Protein AF-A0A7V9DW45-F1 (afdb_monomer)

Foldseek 3Di:
DDPCPVVDPDDDPPPVVVVCVVVVHDDVVVVVVVVVVD

pLDDT: mean 93.64, std 5.85, range [67.5, 97.19]

Structure (mmCIF, N/CA/C/O backbone):
data_AF-A0A7V9DW45-F1
#
_entry.id   AF-A0A7V9DW45-F1
#
loop_
_atom_site.group_PDB
_atom_site.id
_atom_site.type_symbol
_atom_site.label_atom_id
_atom_site.label_alt_id
_atom_site.label_comp_id
_atom_site.label_asym_id
_atom_site.label_entity_id
_atom_site.label_seq_id
_atom_site.pdbx_PDB_ins_code
_atom_site.Cartn_x
_atom_site.Cartn_y
_atom_site.Cartn_z
_atom_site.occupancy
_atom_site.B_iso_or_equiv
_atom_site.auth_seq_id
_atom_site.auth_comp_id
_atom_site.auth_asym_id
_atom_site.auth_atom_id
_atom_site.pdbx_PDB_model_num
ATOM 1 N N . LYS A 1 1 ? -11.079 -2.835 17.063 1.00 67.50 1 LYS A N 1
ATOM 2 C CA . LYS A 1 1 ? -10.547 -1.859 18.050 1.00 67.50 1 LYS A CA 1
ATOM 3 C C . LYS A 1 1 ? -11.150 -0.456 17.901 1.00 67.50 1 LYS A C 1
ATOM 5 O O . LYS A 1 1 ? -11.459 0.103 18.934 1.00 67.50 1 LYS A O 1
ATOM 10 N N . TYR A 1 2 ? -11.394 0.085 16.693 1.00 91.75 2 TYR A N 1
ATOM 11 C CA . TYR A 1 2 ? -12.048 1.411 16.554 1.00 91.75 2 TYR A CA 1
ATOM 12 C C . TYR A 1 2 ? -13.115 1.532 15.446 1.00 91.75 2 TYR A C 1
ATOM 14 O O . TYR A 1 2 ? -13.752 2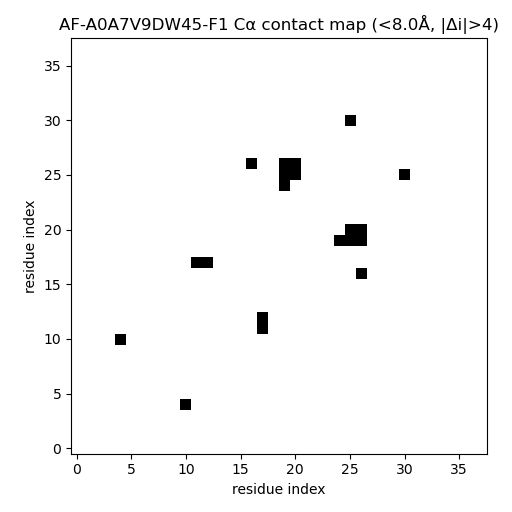.570 15.353 1.00 91.75 2 TYR A O 1
ATOM 22 N N . GLY A 1 3 ? -13.338 0.503 14.616 1.00 91.81 3 GLY A N 1
ATOM 23 C CA . GLY A 1 3 ? -14.428 0.510 13.621 1.00 91.81 3 GLY A CA 1
ATOM 24 C C . GLY A 1 3 ? -14.316 1.594 12.540 1.00 91.81 3 GLY A C 1
ATOM 25 O O . GLY A 1 3 ? -15.322 1.994 11.975 1.00 91.81 3 GLY A O 1
ATOM 26 N N . LEU A 1 4 ? -13.110 2.102 12.271 1.00 95.56 4 LEU A N 1
ATOM 27 C CA . LEU A 1 4 ? -12.890 3.217 11.342 1.00 95.56 4 LEU A CA 1
ATOM 28 C C . LEU A 1 4 ? -12.521 2.777 9.921 1.00 95.56 4 LEU A C 1
ATOM 30 O O . LEU A 1 4 ? -12.228 3.641 9.104 1.00 95.56 4 LEU A O 1
ATOM 34 N N . ALA A 1 5 ? -12.496 1.474 9.624 1.00 94.56 5 ALA A N 1
ATOM 35 C CA . ALA A 1 5 ? -12.000 0.965 8.344 1.00 94.56 5 ALA A CA 1
ATOM 36 C C . ALA A 1 5 ? -12.725 1.605 7.146 1.00 94.56 5 ALA A C 1
ATOM 38 O O . ALA A 1 5 ? -12.069 2.101 6.238 1.00 94.56 5 ALA A O 1
ATOM 39 N N . ASP A 1 6 ? -14.053 1.727 7.224 1.00 95.19 6 ASP A N 1
ATOM 40 C CA . ASP A 1 6 ? -14.897 2.309 6.167 1.00 95.19 6 ASP A CA 1
ATOM 41 C C . ASP A 1 6 ? -14.721 3.829 6.002 1.00 95.19 6 ASP A C 1
ATOM 43 O O . ASP A 1 6 ? -15.246 4.434 5.070 1.00 95.19 6 ASP A O 1
ATOM 47 N N . ARG A 1 7 ? -14.001 4.474 6.927 1.00 96.69 7 ARG A N 1
A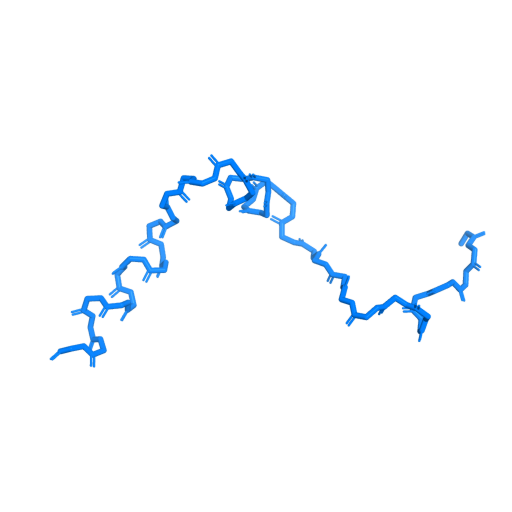TOM 48 C CA . ARG A 1 7 ? -13.730 5.919 6.924 1.00 96.69 7 ARG A CA 1
ATOM 49 C C . ARG A 1 7 ? -12.320 6.260 6.447 1.00 96.69 7 ARG A C 1
ATOM 51 O O . ARG A 1 7 ? -11.957 7.434 6.449 1.00 96.69 7 ARG A O 1
ATOM 58 N N . ILE A 1 8 ? -11.517 5.262 6.085 1.00 96.38 8 ILE A N 1
ATOM 59 C CA . ILE A 1 8 ? -10.160 5.448 5.576 1.00 96.38 8 ILE A CA 1
ATOM 60 C C . ILE A 1 8 ? -10.181 5.185 4.072 1.00 96.38 8 ILE A C 1
ATOM 62 O O . ILE A 1 8 ? -10.582 4.113 3.636 1.00 96.38 8 ILE A O 1
ATOM 66 N N . SER A 1 9 ? -9.712 6.147 3.277 1.00 97.19 9 SER A N 1
ATOM 67 C CA . SER A 1 9 ? -9.758 6.059 1.811 1.00 97.19 9 SER A CA 1
ATOM 68 C C . SER A 1 9 ? -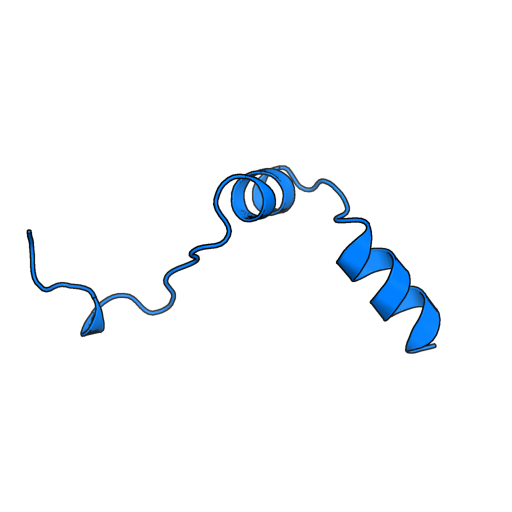8.940 4.901 1.233 1.00 97.19 9 SER A C 1
ATOM 70 O O . SER A 1 9 ? -9.281 4.373 0.181 1.00 97.19 9 SER A O 1
ATOM 72 N N . TYR A 1 10 ? -7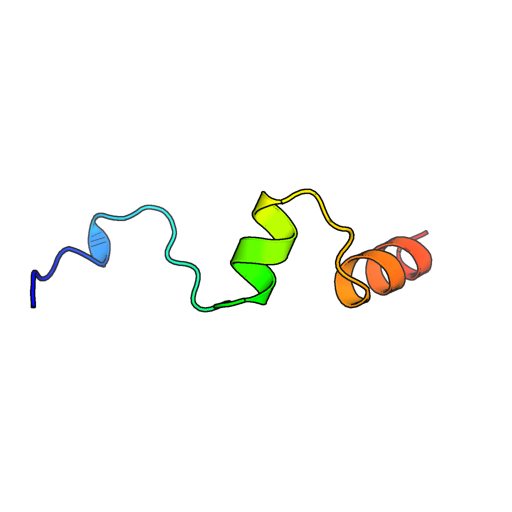.846 4.519 1.896 1.00 96.06 10 TYR A N 1
ATOM 73 C CA . TYR A 1 10 ? -6.997 3.409 1.480 1.00 96.06 10 TYR A CA 1
ATOM 74 C C . TYR A 1 10 ? -6.275 2.802 2.682 1.00 96.06 10 TYR A C 1
ATOM 76 O O . TYR A 1 10 ? -5.679 3.519 3.488 1.00 96.06 10 TYR A O 1
ATOM 84 N N . ILE A 1 11 ? -6.301 1.476 2.785 1.00 96.06 11 ILE A N 1
ATOM 85 C CA . ILE A 1 11 ? -5.591 0.724 3.819 1.00 96.06 11 ILE A CA 1
ATOM 86 C C . ILE A 1 11 ? -4.652 -0.247 3.111 1.00 96.06 11 ILE A C 1
ATOM 88 O O . ILE A 1 11 ? -5.091 -1.240 2.535 1.00 96.06 11 ILE A O 1
ATOM 92 N N . SER A 1 12 ? -3.351 0.038 3.161 1.00 96.00 12 SER A N 1
ATOM 93 C CA . SER A 1 12 ? -2.332 -0.892 2.675 1.00 96.00 12 SER A CA 1
ATOM 9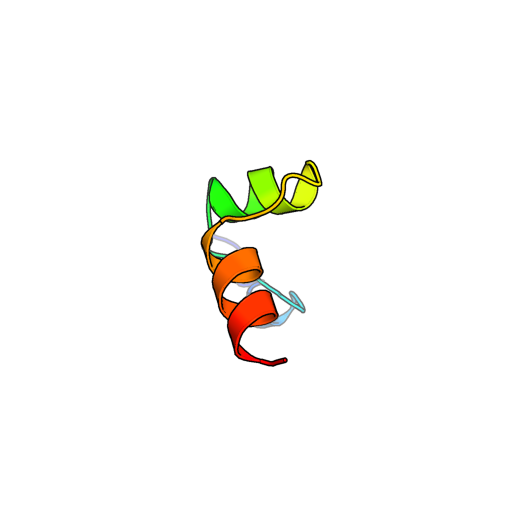4 C C . SER A 1 12 ? -2.116 -2.013 3.685 1.00 96.00 12 SER A C 1
ATOM 96 O O . SER A 1 12 ? -1.848 -1.755 4.858 1.00 96.00 12 SER A O 1
ATOM 98 N N . THR A 1 13 ? -2.150 -3.259 3.219 1.00 97.06 13 THR A N 1
ATOM 99 C CA . THR A 1 13 ? -1.706 -4.433 3.987 1.00 97.06 13 THR A CA 1
ATOM 100 C C . THR A 1 13 ? -0.302 -4.891 3.577 1.00 97.06 13 THR A C 1
ATOM 102 O O . THR A 1 13 ? 0.126 -5.975 3.960 1.00 97.06 13 THR A O 1
ATOM 105 N N . GLY A 1 14 ? 0.422 -4.083 2.792 1.00 94.62 14 GLY A N 1
ATOM 106 C CA . GLY A 1 14 ? 1.711 -4.440 2.187 1.00 94.62 14 GLY A CA 1
ATOM 107 C C . GLY A 1 14 ? 2.913 -4.459 3.138 1.00 94.62 14 GLY A C 1
ATOM 108 O O . GLY A 1 14 ? 4.019 -4.756 2.695 1.00 94.62 14 GLY A O 1
ATOM 109 N N . GLY A 1 15 ? 2.728 -4.137 4.423 1.00 96.19 15 GLY A N 1
ATOM 110 C CA . GLY A 1 15 ? 3.785 -4.196 5.439 1.00 96.19 15 GLY A CA 1
ATOM 111 C C . GLY A 1 15 ? 5.071 -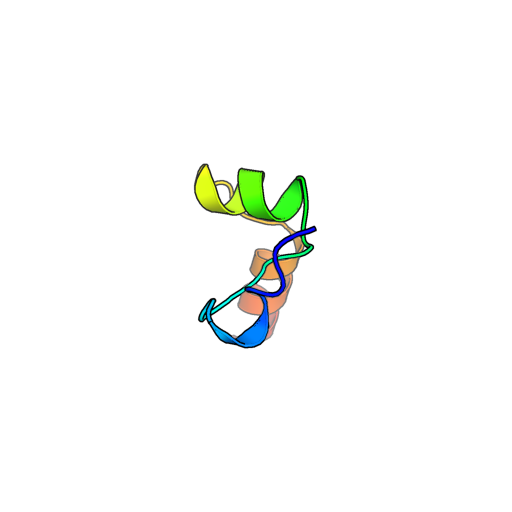3.482 5.001 1.00 96.19 15 GLY A C 1
ATOM 112 O O . GLY A 1 15 ? 5.047 -2.290 4.705 1.00 96.19 15 GLY A O 1
ATOM 113 N N . GLY A 1 16 ? 6.180 -4.226 4.929 1.00 95.06 16 GLY A N 1
ATOM 114 C CA . GLY A 1 16 ? 7.493 -3.710 4.519 1.00 95.06 16 GLY A CA 1
ATOM 115 C C . GLY A 1 16 ? 7.548 -3.193 3.078 1.00 95.06 16 GLY A C 1
ATOM 116 O O . GLY A 1 16 ? 8.152 -2.154 2.845 1.00 95.06 16 GLY A O 1
ATOM 117 N N . ALA A 1 17 ? 6.834 -3.815 2.135 1.00 95.44 17 ALA A N 1
ATOM 118 C CA . ALA A 1 17 ? 6.807 -3.347 0.746 1.00 95.44 17 ALA A CA 1
ATOM 119 C C . ALA A 1 17 ? 6.167 -1.953 0.621 1.00 95.44 17 ALA A C 1
ATOM 121 O O . ALA A 1 17 ? 6.574 -1.147 -0.211 1.00 95.44 17 ALA A O 1
ATOM 122 N N . PHE A 1 18 ? 5.187 -1.643 1.479 1.00 95.81 18 PHE A N 1
ATOM 123 C CA . PHE A 1 18 ? 4.602 -0.304 1.539 1.00 95.81 18 PHE A CA 1
ATOM 124 C C . PHE A 1 18 ? 5.586 0.725 2.112 1.00 95.81 18 PHE A C 1
ATOM 126 O O . PHE A 1 18 ? 5.622 1.854 1.633 1.00 95.81 18 PHE A O 1
ATOM 133 N N . LEU A 1 19 ? 6.407 0.337 3.094 1.00 96.31 19 LEU A N 1
ATOM 134 C CA . LEU A 1 19 ? 7.461 1.203 3.630 1.00 96.31 19 LEU A CA 1
ATOM 135 C C . LEU A 1 19 ? 8.562 1.460 2.594 1.00 96.31 19 LEU A C 1
ATOM 137 O O . LEU A 1 19 ? 8.905 2.613 2.370 1.00 96.31 19 LEU A O 1
ATOM 141 N N . GLU A 1 20 ? 9.047 0.427 1.904 1.00 95.88 20 GLU A N 1
ATOM 142 C CA . GLU A 1 20 ? 10.042 0.569 0.828 1.00 95.88 20 GLU A CA 1
ATOM 143 C C . GLU A 1 20 ? 9.546 1.485 -0.299 1.00 95.88 20 GLU A C 1
ATOM 145 O O . GLU A 1 20 ? 10.291 2.340 -0.781 1.00 95.88 20 GLU A O 1
ATOM 1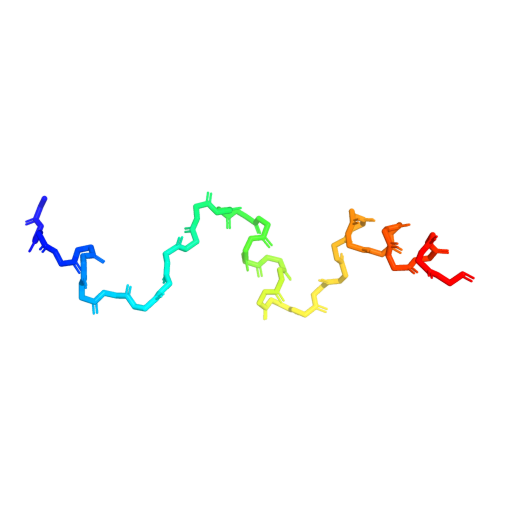50 N N . TYR A 1 21 ? 8.267 1.365 -0.666 1.00 94.19 21 TYR A N 1
ATOM 151 C CA . TYR A 1 21 ? 7.634 2.262 -1.630 1.00 94.19 21 TYR A CA 1
ATOM 152 C C . TYR A 1 21 ? 7.617 3.724 -1.146 1.00 94.19 21 TYR A C 1
ATOM 154 O O . TYR A 1 21 ? 7.934 4.630 -1.914 1.00 94.19 21 TYR A O 1
ATOM 162 N N . LEU A 1 22 ? 7.296 3.975 0.131 1.00 95.69 22 LEU A N 1
ATOM 163 C CA . LEU A 1 22 ? 7.323 5.326 0.713 1.00 95.69 22 LEU A CA 1
ATOM 164 C C . LEU A 1 22 ? 8.740 5.902 0.846 1.00 95.69 22 LEU A C 1
ATOM 166 O O . LEU A 1 22 ? 8.910 7.117 0.785 1.00 95.69 22 LEU A O 1
ATOM 170 N N . GLU A 1 23 ? 9.754 5.051 0.998 1.00 96.56 23 GLU A N 1
ATOM 171 C CA . GLU A 1 23 ? 11.168 5.444 0.979 1.00 96.56 23 GLU A CA 1
ATOM 172 C C . GLU A 1 23 ? 11.655 5.842 -0.428 1.00 96.56 23 GLU A C 1
ATOM 174 O O . GLU A 1 23 ? 12.788 6.300 -0.578 1.00 96.56 23 GLU A O 1
ATOM 179 N N . GLY A 1 24 ? 10.821 5.677 -1.463 1.00 92.56 24 GLY A N 1
ATOM 180 C CA . GLY A 1 24 ? 11.169 5.962 -2.855 1.00 92.56 24 GLY A CA 1
ATOM 181 C C . GLY A 1 24 ? 12.077 4.903 -3.481 1.00 92.56 24 GLY A C 1
ATOM 182 O O . GLY A 1 24 ? 12.693 5.160 -4.517 1.00 92.56 24 GLY A O 1
ATOM 183 N N . LYS A 1 25 ? 12.190 3.719 -2.865 1.00 91.00 25 LYS A N 1
ATOM 184 C CA . LYS A 1 25 ? 12.924 2.594 -3.447 1.00 91.00 25 LYS A CA 1
ATOM 185 C C . LYS A 1 25 ? 12.092 1.979 -4.569 1.00 91.00 25 LYS A C 1
ATOM 187 O O . LYS A 1 25 ? 10.885 1.783 -4.431 1.00 91.00 25 LYS A O 1
ATOM 192 N N . GLY A 1 26 ? 12.753 1.645 -5.674 1.00 87.31 26 GLY A N 1
ATOM 193 C CA . GLY A 1 26 ? 12.138 0.850 -6.729 1.00 87.31 26 GLY A CA 1
ATOM 194 C C . GLY A 1 26 ? 11.757 -0.528 -6.191 1.00 87.31 26 GLY A C 1
ATOM 195 O O . GLY A 1 26 ? 12.578 -1.209 -5.575 1.00 87.31 26 GLY A O 1
ATOM 196 N N . LEU A 1 27 ? 10.501 -0.932 -6.394 1.00 95.25 27 LEU A N 1
ATOM 197 C CA . LEU A 1 27 ? 10.064 -2.289 -6.083 1.00 95.25 27 LEU A CA 1
ATOM 198 C C . LEU A 1 27 ? 10.332 -3.176 -7.306 1.00 95.25 27 LEU A C 1
ATOM 200 O O . LEU A 1 27 ? 9.728 -2.927 -8.354 1.00 95.25 27 LEU A O 1
ATOM 204 N N . PRO A 1 28 ? 11.140 -4.252 -7.195 1.00 94.06 28 PRO A N 1
ATOM 205 C CA . PRO A 1 28 ? 11.524 -5.073 -8.348 1.00 94.06 28 PRO A CA 1
ATOM 206 C C . PRO A 1 28 ? 10.336 -5.613 -9.153 1.00 94.06 28 PRO A C 1
ATOM 208 O O . PRO A 1 28 ? 10.417 -5.766 -10.371 1.00 94.06 28 PRO A O 1
ATOM 211 N N . VAL A 1 29 ? 9.217 -5.894 -8.473 1.00 93.75 29 VAL A N 1
ATOM 212 C CA . VAL A 1 29 ? 7.990 -6.384 -9.114 1.00 93.75 29 VAL A CA 1
ATOM 213 C C . VAL A 1 29 ? 7.295 -5.307 -9.951 1.00 93.75 29 VAL A C 1
ATOM 215 O O . VAL A 1 29 ? 6.733 -5.623 -10.993 1.00 93.75 29 VAL A O 1
ATOM 218 N N . ILE A 1 30 ? 7.348 -4.041 -9.527 1.00 94.00 30 ILE A N 1
ATOM 219 C CA . ILE A 1 30 ? 6.789 -2.925 -10.295 1.00 94.00 30 ILE A CA 1
ATOM 220 C C . ILE A 1 30 ? 7.672 -2.689 -11.519 1.00 94.00 30 ILE A C 1
ATOM 222 O O . ILE A 1 30 ? 7.167 -2.684 -12.6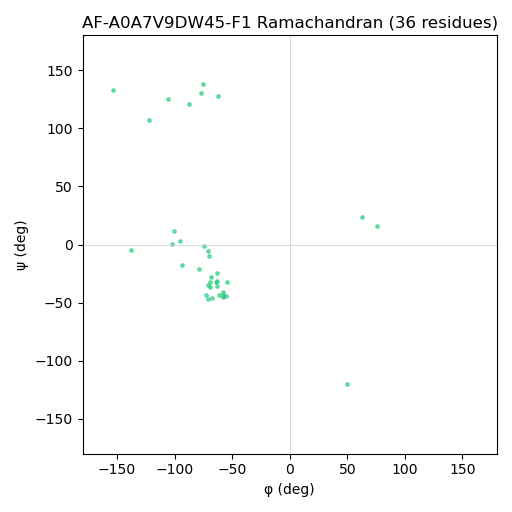37 1.00 94.00 30 ILE A O 1
ATOM 226 N N . GLU A 1 31 ? 8.992 -2.642 -11.333 1.00 95.00 31 GLU A N 1
ATOM 227 C CA . GLU A 1 31 ? 9.944 -2.418 -12.426 1.00 95.00 31 GLU A CA 1
ATOM 228 C C . GLU A 1 31 ? 9.839 -3.469 -13.540 1.00 95.00 31 GLU A C 1
ATOM 230 O O . GLU A 1 31 ? 9.881 -3.133 -14.724 1.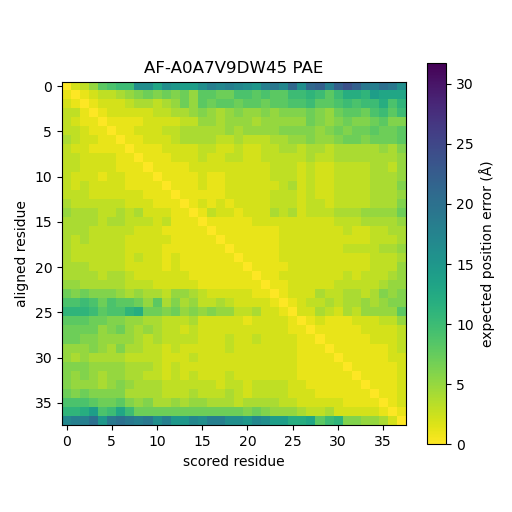00 95.00 31 GLU A O 1
ATOM 235 N N . ILE A 1 32 ? 9.710 -4.759 -13.198 1.00 96.19 32 ILE A N 1
ATOM 236 C CA . ILE A 1 32 ? 9.591 -5.807 -14.223 1.00 96.19 32 ILE A CA 1
ATOM 237 C C . ILE A 1 32 ? 8.259 -5.732 -14.975 1.00 96.19 32 ILE A C 1
ATOM 239 O O . ILE A 1 32 ? 8.218 -6.071 -16.157 1.00 96.19 32 ILE A O 1
ATOM 243 N N . LEU A 1 33 ? 7.181 -5.295 -14.317 1.00 96.50 33 LEU A N 1
ATOM 244 C CA . LEU A 1 33 ? 5.882 -5.114 -14.962 1.00 96.50 33 LEU A CA 1
ATOM 245 C C . LEU A 1 33 ? 5.895 -3.895 -15.885 1.00 96.50 33 LEU A C 1
ATOM 247 O O . LEU A 1 33 ? 5.451 -4.008 -17.023 1.00 96.50 33 LEU A O 1
ATOM 251 N N . GLU A 1 34 ? 6.476 -2.778 -15.445 1.00 95.56 34 GLU A N 1
ATOM 252 C CA . GLU A 1 34 ? 6.668 -1.579 -16.268 1.00 95.56 34 GLU A CA 1
ATOM 253 C C . GLU A 1 34 ? 7.489 -1.887 -17.523 1.00 95.56 34 GLU A C 1
ATOM 255 O O . GLU A 1 34 ? 7.075 -1.537 -18.622 1.00 95.56 34 GLU A O 1
ATOM 260 N N . ARG A 1 35 ? 8.596 -2.632 -17.389 1.00 96.12 35 ARG A N 1
ATOM 261 C CA . ARG A 1 35 ? 9.441 -3.052 -18.525 1.00 96.12 35 ARG A CA 1
ATOM 262 C C . ARG A 1 35 ? 8.744 -3.967 -19.531 1.00 96.12 35 ARG A C 1
ATOM 264 O O . ARG A 1 35 ? 9.232 -4.084 -20.646 1.00 96.12 35 ARG A O 1
ATOM 271 N N . ARG A 1 36 ? 7.699 -4.691 -19.120 1.00 96.50 36 ARG A N 1
ATOM 272 C CA . ARG A 1 36 ? 6.927 -5.595 -19.994 1.00 96.50 36 ARG A CA 1
ATOM 273 C C . ARG A 1 36 ? 5.701 -4.927 -20.609 1.00 96.50 36 ARG A C 1
ATOM 275 O O . ARG A 1 36 ? 5.108 -5.503 -21.515 1.00 96.50 36 ARG A O 1
ATOM 282 N N . ALA A 1 37 ? 5.268 -3.800 -20.050 1.00 93.81 37 ALA A N 1
ATOM 283 C CA . ALA A 1 37 ? 4.126 -3.042 -20.544 1.00 93.81 37 ALA A CA 1
ATOM 284 C C . ALA A 1 37 ? 4.485 -2.179 -21.768 1.00 93.81 37 ALA A C 1
ATOM 286 O O . ALA A 1 37 ? 3.587 -1.802 -22.521 1.00 93.81 37 ALA A O 1
ATOM 287 N N . THR A 1 38 ? 5.773 -1.883 -21.951 1.00 73.25 38 THR A N 1
ATOM 288 C CA . THR A 1 38 ? 6.382 -1.295 -23.154 1.00 73.25 38 THR A CA 1
ATOM 289 C C . THR A 1 38 ? 6.854 -2.354 -24.140 1.00 73.25 38 THR A C 1
ATOM 291 O O . THR A 1 38 ? 6.786 -2.055 -25.353 1.00 73.25 38 THR A O 1
#

Solvent-accessible surface area (backbone atoms only — not comparable to full-atom values): 2640 Å² total; per-residue (Å²): 142,79,87,52,68,94,78,49,96,74,83,85,86,54,64,67,61,50,51,43,49,73,72,68,47,87,51,72,70,56,55,56,49,56,68,68,73,108

Mean predicted aligned error: 3.87 Å

Secondary structure (DSSP, 8-state):
----GGG-S-----HHHHHHHHTTPPPHHHHHHHHHH-

Sequence (38 aa):
KYGLADRISYISTGGGAFLEYLEGKGLPVIEILERRAT

Radius of gyration: 14.18 Å; Cα contacts (8 Å, |Δi|>4): 10; chains: 1; bounding box: 28×12×41 Å